Protein AF-A0A6B2RQ82-F1 (afdb_monomer)

Structure (mmCIF, N/CA/C/O backbone):
data_AF-A0A6B2RQ82-F1
#
_entry.id   AF-A0A6B2RQ82-F1
#
loop_
_atom_site.group_PDB
_atom_site.id
_atom_site.type_symbol
_atom_site.label_atom_id
_atom_site.label_alt_id
_atom_site.label_comp_id
_atom_site.label_asym_id
_atom_site.label_entity_id
_atom_site.label_seq_id
_atom_site.pdbx_PDB_ins_code
_atom_site.Cartn_x
_atom_site.Cartn_y
_atom_site.Cartn_z
_atom_site.occupancy
_atom_site.B_iso_or_equiv
_atom_site.auth_seq_id
_atom_site.auth_comp_id
_atom_site.auth_asym_id
_atom_site.auth_atom_id
_atom_site.pdbx_PDB_model_num
ATOM 1 N N . MET A 1 1 ? 6.394 -4.897 -19.669 1.00 50.12 1 MET A N 1
ATOM 2 C CA . MET A 1 1 ? 7.543 -3.967 -19.641 1.00 50.12 1 MET A CA 1
ATOM 3 C C . MET A 1 1 ? 7.404 -3.040 -20.833 1.00 50.12 1 MET A C 1
ATOM 5 O O . MET A 1 1 ? 7.666 -3.470 -21.947 1.00 50.12 1 MET A O 1
ATOM 9 N N . GLN A 1 2 ? 6.895 -1.829 -20.630 1.00 44.28 2 GLN A N 1
ATOM 10 C CA . GLN A 1 2 ? 6.829 -0.824 -21.691 1.00 44.28 2 GLN A CA 1
ATOM 11 C C . GLN A 1 2 ? 7.875 0.233 -21.355 1.00 44.28 2 GLN A C 1
ATOM 13 O O . GLN A 1 2 ? 7.835 0.824 -20.284 1.00 44.28 2 GLN A O 1
ATOM 18 N N . SER A 1 3 ? 8.871 0.381 -22.224 1.00 45.28 3 SER A N 1
ATOM 19 C CA . SER A 1 3 ? 9.939 1.359 -22.042 1.00 45.28 3 SER A CA 1
ATOM 20 C C . SER A 1 3 ? 9.408 2.719 -22.485 1.00 45.28 3 SER A C 1
ATOM 22 O O . SER A 1 3 ? 9.179 2.925 -23.674 1.00 45.28 3 SER A O 1
ATOM 24 N N . VAL A 1 4 ? 9.176 3.632 -21.544 1.00 49.03 4 VAL A N 1
ATOM 25 C CA . VAL A 1 4 ? 8.876 5.037 -21.844 1.00 49.03 4 VAL A CA 1
ATOM 26 C C . VAL A 1 4 ? 10.105 5.837 -21.420 1.00 49.03 4 VAL A C 1
ATOM 28 O O . VAL A 1 4 ? 10.389 5.953 -20.234 1.00 49.03 4 VAL A O 1
ATOM 31 N N . GLY A 1 5 ? 10.883 6.322 -22.392 1.00 50.22 5 GLY A N 1
ATOM 32 C CA . GLY A 1 5 ? 12.010 7.230 -22.142 1.00 50.22 5 GLY A CA 1
ATOM 33 C C . GLY A 1 5 ? 13.202 6.621 -21.391 1.00 50.22 5 GLY A C 1
ATOM 34 O O . GLY A 1 5 ? 13.667 7.195 -20.415 1.00 50.22 5 GLY A O 1
ATOM 35 N N . GLY A 1 6 ? 13.700 5.451 -21.809 1.00 62.38 6 GLY A N 1
ATOM 36 C CA . GLY A 1 6 ? 14.995 4.897 -21.366 1.00 62.38 6 GLY A CA 1
ATOM 37 C C . GLY A 1 6 ? 15.063 4.356 -19.929 1.00 62.38 6 GLY A C 1
ATOM 38 O O . GLY A 1 6 ? 15.944 3.551 -19.624 1.00 62.38 6 GLY A O 1
ATOM 39 N N . LYS A 1 7 ? 14.116 4.721 -19.061 1.00 70.25 7 LYS A N 1
ATOM 40 C CA . LYS A 1 7 ? 14.011 4.215 -17.692 1.00 70.25 7 LYS A CA 1
ATOM 41 C C . LYS A 1 7 ? 13.075 3.012 -17.642 1.00 70.25 7 LYS A C 1
ATOM 43 O O . LYS A 1 7 ? 11.973 3.040 -18.188 1.00 70.25 7 LYS A O 1
ATOM 48 N N . LYS A 1 8 ? 13.498 1.937 -16.972 1.00 88.31 8 LYS A N 1
ATOM 49 C CA . LYS A 1 8 ? 12.630 0.772 -16.757 1.00 88.31 8 LYS A CA 1
ATOM 50 C C . LYS A 1 8 ? 11.463 1.192 -15.864 1.00 88.31 8 LYS A C 1
ATOM 52 O O . LYS A 1 8 ? 11.686 1.655 -14.747 1.00 88.31 8 LYS A O 1
ATOM 57 N N . SER A 1 9 ? 10.247 0.996 -16.355 1.00 91.94 9 SER A N 1
ATOM 58 C CA . SER A 1 9 ? 9.010 1.205 -15.612 1.00 91.94 9 SER A CA 1
ATOM 59 C C . SER A 1 9 ? 8.177 -0.074 -15.575 1.00 91.94 9 SER A C 1
ATOM 61 O O . SER A 1 9 ? 8.266 -0.945 -16.454 1.00 91.94 9 SER A O 1
ATOM 63 N N . LEU A 1 10 ? 7.387 -0.213 -14.516 1.00 94.56 10 LEU A N 1
ATOM 64 C CA . LEU A 1 10 ? 6.440 -1.307 -14.339 1.00 94.56 10 LEU A CA 1
ATOM 65 C C . LEU A 1 10 ? 5.226 -0.841 -13.537 1.00 94.56 10 LEU A C 1
ATOM 67 O O . LEU A 1 10 ? 5.266 0.199 -12.884 1.00 94.56 10 LEU A O 1
ATOM 71 N N . VAL A 1 11 ? 4.159 -1.633 -13.582 1.00 96.81 11 VAL A N 1
ATOM 72 C CA . VAL A 1 11 ? 2.996 -1.468 -12.711 1.00 96.81 11 VAL A CA 1
ATOM 73 C C . VAL A 1 11 ? 2.863 -2.732 -11.875 1.00 96.81 11 VAL A C 1
ATOM 75 O O . VAL A 1 11 ? 2.833 -3.832 -12.428 1.00 96.81 11 VAL A O 1
ATOM 78 N N . VAL A 1 12 ? 2.798 -2.576 -10.555 1.00 96.88 12 VAL A N 1
ATOM 79 C CA . VAL A 1 12 ? 2.490 -3.664 -9.620 1.00 96.88 12 VAL A CA 1
ATOM 80 C C . VAL A 1 12 ? 1.025 -3.562 -9.235 1.00 96.88 12 VAL A C 1
ATOM 82 O O . VAL A 1 12 ? 0.566 -2.489 -8.847 1.00 96.88 12 VAL A O 1
ATOM 85 N N . THR A 1 13 ? 0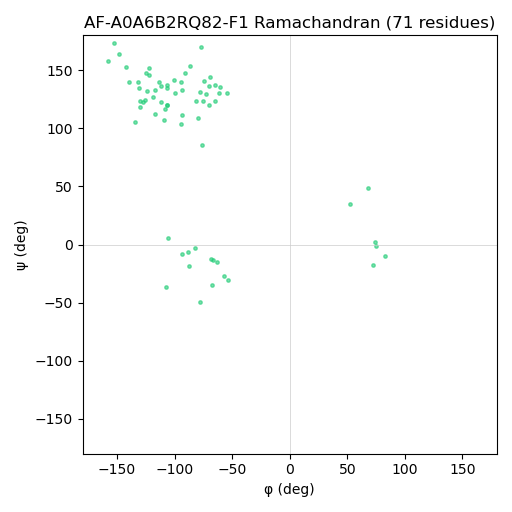.300 -4.676 -9.318 1.00 98.06 13 THR A N 1
ATOM 86 C CA . THR A 1 13 ? -1.105 -4.752 -8.908 1.00 98.06 13 THR A CA 1
ATOM 87 C C . THR A 1 13 ? -1.310 -5.846 -7.877 1.00 98.06 13 THR A C 1
ATOM 89 O O . THR A 1 13 ? -0.844 -6.966 -8.088 1.00 98.06 13 THR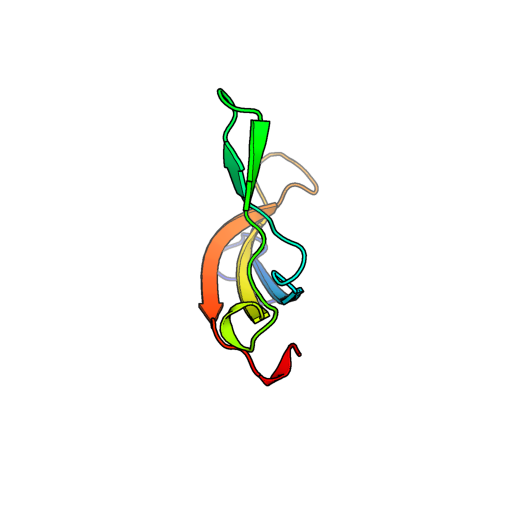 A O 1
ATOM 92 N N . PHE A 1 14 ? -2.007 -5.547 -6.782 1.00 97.69 14 PHE A N 1
ATOM 93 C CA . PHE A 1 14 ? -2.275 -6.523 -5.723 1.00 97.69 14 PHE A CA 1
ATOM 94 C C . PHE A 1 14 ? -3.493 -6.138 -4.877 1.00 97.69 14 PHE A C 1
ATOM 96 O O . PHE A 1 14 ? -3.882 -4.972 -4.811 1.00 97.69 14 PHE A O 1
ATOM 103 N N . CYS A 1 15 ? -4.078 -7.134 -4.214 1.00 97.75 15 CYS A N 1
ATOM 104 C CA . CYS A 1 15 ? -5.116 -6.946 -3.204 1.00 97.75 15 CYS A CA 1
ATOM 105 C C . CYS A 1 15 ? -4.498 -6.819 -1.806 1.00 97.75 15 CYS A C 1
ATOM 107 O O . CYS A 1 15 ? -3.496 -7.473 -1.509 1.00 97.75 15 CYS A O 1
ATOM 109 N N . SER A 1 16 ? -5.123 -6.036 -0.926 1.00 95.94 16 SER A N 1
ATOM 110 C CA . SER A 1 16 ? -4.780 -6.003 0.501 1.00 95.94 16 SER A CA 1
ATOM 111 C C . SER A 1 16 ? -6.020 -6.122 1.387 1.00 95.94 16 SER A C 1
ATOM 113 O O . SER A 1 16 ? -6.995 -5.401 1.166 1.00 95.94 16 SER A O 1
ATOM 115 N N . ASP A 1 17 ? -5.934 -6.969 2.417 1.00 94.25 17 ASP A N 1
ATOM 116 C CA . ASP A 1 17 ? -6.937 -7.123 3.478 1.00 94.25 17 ASP A CA 1
ATOM 117 C C . ASP A 1 17 ? -6.563 -6.247 4.687 1.00 94.25 17 ASP A C 1
ATOM 119 O O . ASP A 1 17 ? -5.661 -6.569 5.467 1.00 94.25 17 ASP A O 1
ATOM 123 N N . GLY A 1 18 ? -7.264 -5.124 4.831 1.00 92.69 18 GLY A N 1
ATOM 124 C CA . GLY A 1 18 ? -7.141 -4.195 5.949 1.00 92.69 18 GLY A CA 1
ATOM 125 C C . GLY A 1 18 ? -7.937 -4.598 7.191 1.00 92.69 18 GLY A C 1
ATOM 126 O O . GLY A 1 18 ? -7.805 -3.936 8.216 1.00 92.69 18 GLY A O 1
ATOM 127 N N . SER A 1 19 ? -8.714 -5.688 7.168 1.00 90.62 19 SER A N 1
ATOM 128 C CA . SER A 1 19 ? -9.634 -6.047 8.267 1.00 90.62 19 SER A CA 1
ATOM 129 C C . SER A 1 19 ? -8.924 -6.468 9.557 1.00 90.62 19 SER A C 1
ATOM 131 O O . SER A 1 19 ? -9.538 -6.583 10.617 1.00 90.62 19 SER A O 1
ATOM 133 N N . LYS A 1 20 ? -7.611 -6.704 9.473 1.00 86.75 20 LYS A N 1
ATOM 134 C CA . LYS A 1 20 ? -6.741 -7.004 10.616 1.00 86.75 20 LYS A CA 1
ATOM 135 C C . LYS A 1 20 ? -6.067 -5.760 11.196 1.00 86.75 20 LYS A C 1
ATOM 137 O O . LYS A 1 20 ? -5.412 -5.868 12.234 1.00 86.75 20 LYS A O 1
ATOM 142 N 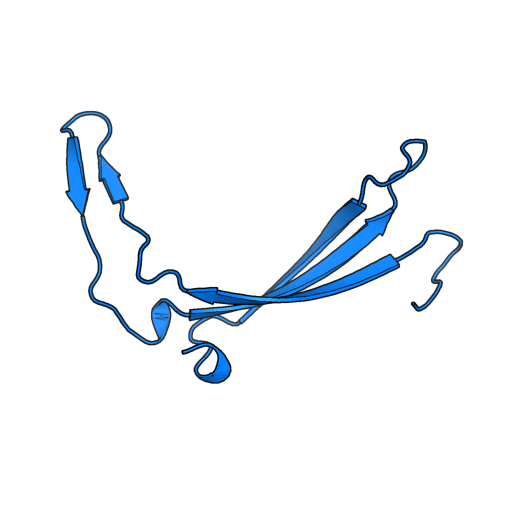N . LEU A 1 21 ? -6.187 -4.606 10.537 1.00 90.81 21 LEU 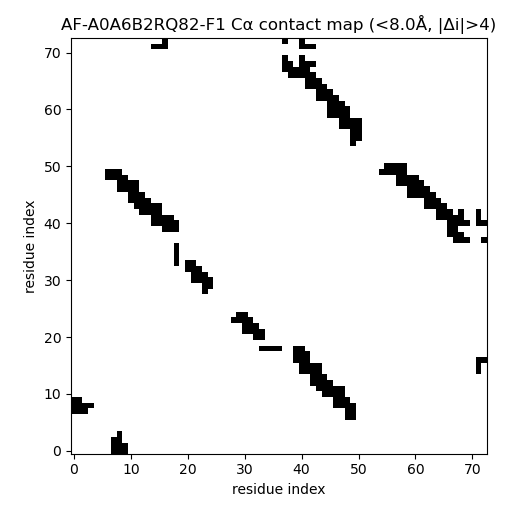A N 1
ATOM 143 C CA . LEU A 1 21 ? -5.664 -3.345 11.046 1.00 90.81 21 LEU A CA 1
ATOM 144 C C . LEU A 1 21 ? -6.483 -2.902 12.260 1.00 90.81 21 LEU A C 1
ATOM 146 O O . LEU A 1 21 ? -7.692 -3.101 12.343 1.00 90.81 21 LEU A O 1
ATOM 150 N N . TYR A 1 22 ? -5.804 -2.299 13.224 1.00 91.50 22 TYR A N 1
ATOM 151 C CA . TYR A 1 22 ? -6.421 -1.740 14.417 1.00 91.50 22 TYR A CA 1
ATOM 152 C C . TYR A 1 22 ? -5.709 -0.448 14.793 1.00 91.50 22 TYR A C 1
ATOM 154 O O . TYR A 1 22 ? -4.525 -0.266 14.508 1.00 91.50 22 TYR A O 1
ATOM 162 N N . SER A 1 23 ? -6.432 0.447 15.456 1.00 92.44 23 SER A N 1
ATOM 163 C CA . SER A 1 23 ? -5.844 1.658 16.022 1.00 92.44 23 SER A CA 1
ATOM 164 C C . SER A 1 23 ? -5.486 1.413 17.479 1.00 92.44 23 SER A C 1
ATOM 166 O O . SER A 1 23 ? -6.233 0.761 18.207 1.00 92.44 23 SER A O 1
ATOM 168 N N . LYS A 1 24 ? -4.338 1.931 17.916 1.00 95.75 24 LYS A N 1
ATOM 169 C CA . LYS A 1 24 ? -3.950 1.940 19.327 1.00 95.75 24 LYS A CA 1
ATOM 170 C C . LYS A 1 24 ? -3.616 3.362 19.745 1.00 95.75 24 LYS A C 1
ATOM 172 O O . LYS A 1 24 ? -2.740 3.994 19.156 1.00 95.75 24 LYS A O 1
ATOM 177 N N . ASN A 1 25 ? -4.280 3.851 20.782 1.00 96.50 25 ASN A N 1
ATOM 178 C CA . ASN A 1 25 ? -3.900 5.101 21.413 1.00 96.50 25 ASN A CA 1
ATOM 179 C C . ASN A 1 25 ? -2.569 4.896 22.152 1.00 96.50 25 ASN A C 1
ATOM 181 O O . ASN A 1 25 ? -2.464 4.056 23.043 1.00 96.50 25 ASN A O 1
AT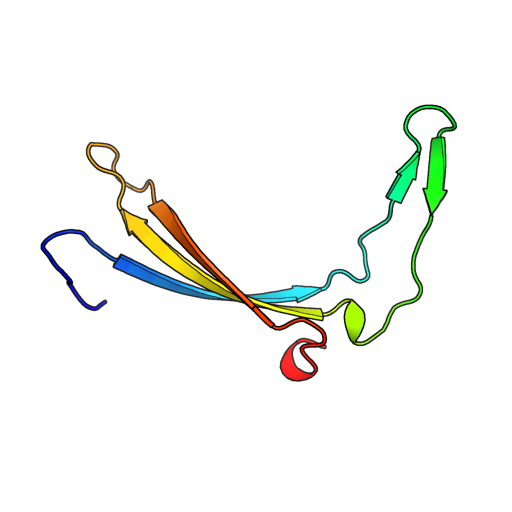OM 185 N N . VAL A 1 26 ? -1.539 5.657 21.780 1.00 96.88 26 VAL A N 1
ATOM 186 C CA . VAL A 1 26 ? -0.187 5.496 22.343 1.00 96.88 26 VAL A CA 1
ATOM 187 C C . VAL A 1 26 ? -0.134 5.886 23.823 1.00 96.88 26 VAL A C 1
ATOM 189 O O . VAL A 1 26 ? 0.596 5.260 24.584 1.00 96.88 26 VAL A O 1
ATOM 192 N N . LYS A 1 27 ? -0.915 6.891 24.241 1.00 96.94 27 LYS A N 1
ATOM 193 C CA . LYS A 1 27 ? -0.910 7.398 25.620 1.00 96.94 27 LYS A CA 1
ATOM 194 C C . LYS A 1 27 ? -1.690 6.488 26.567 1.00 96.94 27 LYS A C 1
ATOM 196 O O . LYS A 1 27 ? -1.177 6.150 27.625 1.00 96.94 27 LYS A O 1
ATOM 201 N N . SER A 1 28 ? -2.919 6.112 26.204 1.00 97.12 28 SER A N 1
ATOM 202 C CA . SER A 1 28 ? -3.783 5.287 27.067 1.00 97.12 28 SER A CA 1
ATOM 203 C C . SER A 1 28 ? -3.562 3.785 26.889 1.00 97.12 28 SER A C 1
ATOM 205 O O . SER A 1 28 ? -3.970 2.997 27.734 1.00 97.12 28 SER A O 1
ATOM 207 N N . GLY A 1 29 ? -2.945 3.368 25.781 1.00 96.38 29 GLY A N 1
ATOM 208 C CA . GLY A 1 29 ? -2.811 1.962 25.413 1.00 96.38 29 GLY A CA 1
ATOM 209 C C . GLY A 1 29 ? -4.097 1.328 24.875 1.00 96.38 29 GLY A C 1
ATOM 210 O O . GLY A 1 29 ? -4.059 0.159 24.489 1.00 96.38 29 GLY A O 1
ATOM 211 N N . GLU A 1 30 ? -5.199 2.079 24.818 1.00 97.12 30 GLU A N 1
ATOM 212 C CA . GLU A 1 30 ? -6.498 1.614 24.334 1.00 97.12 30 GLU A CA 1
ATOM 213 C C . GLU A 1 30 ? -6.415 1.155 22.875 1.00 97.12 30 GLU A C 1
ATOM 215 O O . GLU A 1 30 ? -5.803 1.821 22.038 1.00 97.12 30 GLU A O 1
ATOM 220 N N . VAL A 1 31 ? -7.033 0.011 22.574 1.00 95.25 31 VAL A N 1
ATOM 221 C CA . VAL A 1 31 ? -7.056 -0.592 21.238 1.00 95.25 31 VAL A CA 1
ATOM 222 C C . VAL A 1 31 ? -8.471 -0.540 20.679 1.00 95.25 31 VAL A C 1
ATOM 224 O O . VAL A 1 31 ? -9.387 -1.127 21.249 1.00 95.25 31 VAL A O 1
ATOM 227 N N . THR A 1 32 ? -8.627 0.082 19.515 1.00 92.00 32 THR A N 1
ATOM 228 C CA . THR A 1 32 ? -9.878 0.123 18.757 1.00 92.00 32 THR A CA 1
ATOM 229 C C . THR A 1 32 ? -9.761 -0.791 17.543 1.00 92.00 32 THR A C 1
ATOM 231 O O . THR A 1 32 ? -8.895 -0.599 16.686 1.00 92.00 32 THR A O 1
ATOM 234 N N . ARG A 1 33 ? -10.643 -1.792 17.466 1.00 90.19 33 ARG A N 1
ATOM 235 C CA . ARG A 1 33 ? -10.780 -2.686 16.309 1.00 90.19 33 ARG A CA 1
ATOM 236 C C . ARG A 1 33 ? -12.055 -2.346 15.554 1.00 90.19 33 ARG A C 1
ATOM 238 O O . ARG A 1 33 ? -13.089 -2.120 16.178 1.00 90.19 33 ARG A O 1
ATOM 245 N N . THR A 1 34 ? -11.978 -2.327 14.232 1.00 85.38 34 THR A N 1
ATOM 246 C CA . THR A 1 34 ? -13.152 -2.198 13.368 1.00 85.38 34 THR A CA 1
ATOM 247 C C . THR A 1 34 ? -13.761 -3.573 13.102 1.00 85.38 34 THR A C 1
ATOM 249 O O . THR A 1 34 ? -13.092 -4.605 13.182 1.00 85.38 34 THR A O 1
ATOM 252 N N . THR A 1 35 ? -15.063 -3.606 12.826 1.00 89.38 35 THR A N 1
ATOM 253 C CA . THR A 1 35 ? -15.736 -4.818 12.351 1.00 89.38 35 THR A CA 1
ATOM 254 C C . THR A 1 35 ? -15.428 -5.011 10.871 1.00 89.38 35 THR A C 1
ATOM 256 O O . THR A 1 35 ? -15.605 -4.075 10.094 1.00 89.38 35 THR A O 1
ATOM 259 N N . LYS A 1 36 ? -15.017 -6.227 10.489 1.00 90.44 36 LYS A N 1
ATOM 260 C CA . LYS A 1 36 ? -14.703 -6.576 9.098 1.00 90.44 36 LYS A CA 1
ATOM 261 C C . LYS A 1 36 ? -15.875 -6.255 8.165 1.00 90.44 36 LYS A C 1
ATOM 263 O O . LYS A 1 36 ? -17.005 -6.674 8.414 1.00 90.44 36 LYS A O 1
ATOM 268 N N . SER A 1 37 ? -15.592 -5.556 7.073 1.00 93.44 37 SER A N 1
ATOM 269 C CA . SER A 1 37 ? -16.549 -5.190 6.031 1.00 93.44 37 SER A CA 1
ATOM 270 C C . SER A 1 37 ? -15.856 -5.020 4.676 1.00 93.44 37 SER A C 1
ATOM 272 O O . SER A 1 37 ? -14.631 -5.023 4.583 1.00 93.44 37 SER A O 1
ATOM 274 N N . VAL A 1 38 ? -16.635 -4.815 3.608 1.00 94.12 38 VAL A N 1
ATOM 275 C CA . VAL A 1 38 ? -16.092 -4.506 2.270 1.00 94.12 38 VAL A CA 1
ATOM 276 C C . VAL A 1 38 ? -15.128 -3.323 2.270 1.00 94.12 38 VAL A C 1
ATOM 278 O O . VAL A 1 38 ? -14.171 -3.310 1.502 1.00 94.12 38 VAL A O 1
ATOM 281 N N . LYS A 1 39 ? -15.333 -2.369 3.182 1.00 93.38 39 LYS A N 1
ATOM 282 C CA . LYS A 1 39 ? -14.518 -1.158 3.326 1.00 93.38 39 LYS A CA 1
ATOM 283 C C . LYS A 1 39 ? -13.069 -1.444 3.703 1.00 93.38 39 LYS A C 1
ATOM 285 O O . LYS A 1 39 ? -12.228 -0.567 3.550 1.00 93.38 39 LYS A O 1
ATOM 290 N N . ASP A 1 40 ? -12.777 -2.659 4.155 1.00 94.88 40 ASP A N 1
ATOM 291 C CA . ASP A 1 40 ? -11.436 -3.070 4.548 1.00 94.88 40 ASP A CA 1
ATOM 292 C C . ASP A 1 40 ? -10.604 -3.642 3.391 1.00 94.88 40 ASP A C 1
ATOM 294 O O . ASP A 1 40 ? -9.422 -3.923 3.581 1.00 94.88 40 ASP A O 1
ATOM 298 N N . PHE A 1 41 ? -11.183 -3.828 2.204 1.00 96.12 41 PHE A N 1
ATOM 299 C CA . PHE A 1 41 ? -10.492 -4.435 1.068 1.00 96.12 41 PHE A CA 1
ATOM 300 C C . PHE A 1 41 ? -10.128 -3.408 0.004 1.00 96.12 41 PHE A C 1
ATOM 302 O O . PHE A 1 41 ? -10.949 -2.582 -0.405 1.00 96.12 41 PHE A O 1
ATOM 309 N N . TYR A 1 42 ? -8.887 -3.500 -0.472 1.00 97.44 42 TYR A N 1
ATOM 310 C CA . TYR A 1 42 ? -8.317 -2.544 -1.415 1.00 97.44 42 TYR A CA 1
ATOM 311 C C . TYR A 1 42 ? -7.641 -3.257 -2.580 1.00 97.44 42 TYR A C 1
ATOM 313 O O . TYR A 1 42 ? -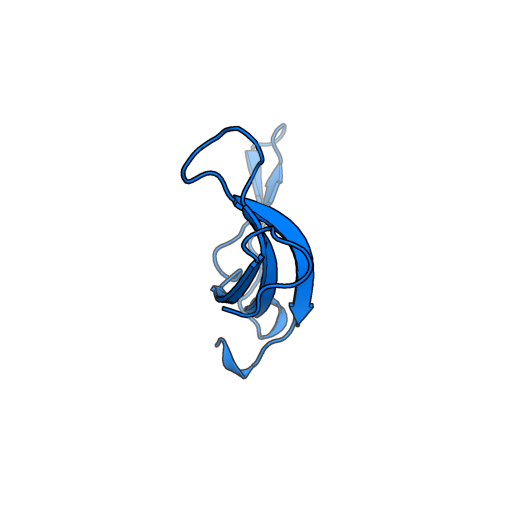6.915 -4.235 -2.380 1.00 97.44 42 TYR A O 1
ATOM 321 N N . PHE A 1 43 ? -7.825 -2.716 -3.781 1.00 98.25 43 PHE A N 1
ATOM 322 C CA . PHE A 1 43 ? -7.065 -3.090 -4.968 1.00 98.25 43 PHE A CA 1
ATOM 323 C C . PHE A 1 43 ? -6.081 -1.973 -5.319 1.00 98.25 43 PHE A C 1
ATOM 325 O O . PHE A 1 43 ? -6.476 -0.830 -5.567 1.00 98.25 43 PHE A O 1
ATOM 332 N N . TRP A 1 44 ? -4.795 -2.310 -5.319 1.00 98.19 44 TRP A N 1
ATOM 333 C CA . TRP A 1 44 ? -3.694 -1.381 -5.537 1.00 98.19 44 TRP A CA 1
ATOM 334 C C . TRP A 1 44 ? -3.175 -1.480 -6.959 1.00 98.19 44 TRP A C 1
ATOM 336 O O . TRP A 1 44 ? -3.013 -2.575 -7.499 1.00 98.19 44 TRP A O 1
ATOM 346 N N . GLN A 1 45 ? -2.829 -0.329 -7.524 1.00 98.25 45 GLN A N 1
ATOM 347 C CA . GLN A 1 45 ? -1.990 -0.217 -8.707 1.00 98.25 45 GLN A CA 1
ATOM 348 C C . GLN A 1 45 ? -0.889 0.799 -8.418 1.00 98.25 45 GLN A C 1
ATOM 350 O O . GLN A 1 45 ? -1.164 1.969 -8.150 1.00 98.25 45 GLN A O 1
ATOM 355 N N . ILE A 1 46 ? 0.360 0.345 -8.457 1.00 98.06 46 ILE A N 1
ATOM 356 C CA . ILE A 1 46 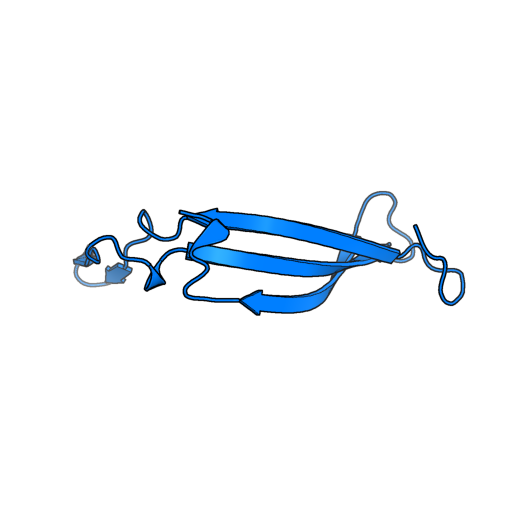? 1.529 1.180 -8.186 1.00 98.06 46 ILE A CA 1
ATOM 357 C C . ILE A 1 46 ? 2.371 1.244 -9.453 1.00 98.06 46 ILE A C 1
ATOM 359 O O . ILE A 1 46 ? 2.954 0.240 -9.866 1.00 98.06 46 ILE A O 1
ATOM 363 N N . GLY A 1 47 ? 2.435 2.426 -10.063 1.00 97.25 47 GLY A N 1
ATOM 364 C CA . GLY A 1 47 ? 3.391 2.731 -11.119 1.00 97.25 47 GLY A CA 1
ATOM 365 C C . GLY A 1 47 ? 4.765 2.952 -10.500 1.00 97.25 47 GLY A C 1
ATOM 366 O O . GLY A 1 47 ? 4.916 3.795 -9.617 1.00 97.25 47 GLY A O 1
ATOM 367 N N . MET A 1 48 ? 5.762 2.186 -10.936 1.00 96.38 48 MET A N 1
ATOM 368 C CA . MET A 1 48 ? 7.120 2.246 -10.403 1.00 96.38 48 MET A CA 1
ATOM 369 C C . MET A 1 48 ? 8.147 2.503 -11.500 1.00 96.38 48 MET A C 1
ATOM 371 O O . MET A 1 48 ? 8.010 2.011 -12.624 1.00 96.38 48 MET A O 1
ATOM 375 N N . SER A 1 49 ? 9.220 3.205 -11.141 1.00 95.31 49 SER A N 1
ATOM 376 C CA . SER A 1 49 ? 10.402 3.405 -11.977 1.00 95.31 49 SER A CA 1
ATOM 377 C C . SER A 1 49 ? 11.662 2.892 -11.274 1.00 95.31 49 SER A C 1
ATOM 379 O O . SER A 1 49 ? 11.764 2.926 -10.045 1.00 95.31 49 SER A O 1
ATOM 381 N N . ALA A 1 50 ? 12.622 2.362 -12.032 1.00 94.12 50 ALA A N 1
ATOM 382 C CA . ALA A 1 50 ? 13.924 2.004 -11.472 1.00 94.12 50 ALA A CA 1
ATOM 383 C C . ALA A 1 50 ? 14.651 3.274 -10.995 1.00 94.12 50 ALA A C 1
ATOM 385 O O . ALA A 1 50 ? 14.633 4.296 -11.681 1.00 94.12 50 ALA A O 1
ATOM 386 N N . ALA A 1 51 ? 15.291 3.229 -9.828 1.00 91.06 51 ALA A N 1
ATOM 387 C CA . ALA 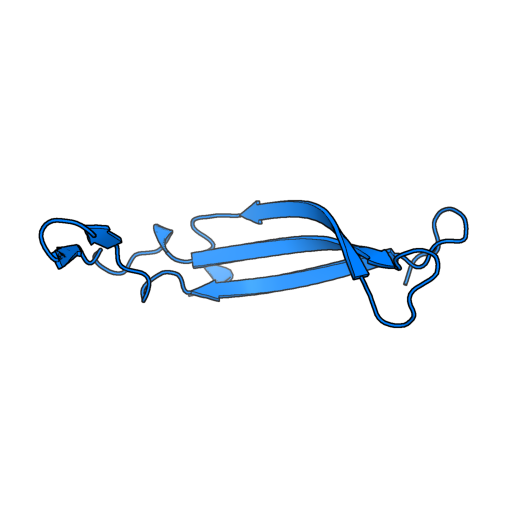A 1 51 ? 16.072 4.351 -9.320 1.00 91.06 51 ALA A CA 1
ATOM 388 C C . ALA A 1 51 ? 17.402 4.484 -10.071 1.00 91.06 51 ALA A C 1
ATOM 390 O O . ALA A 1 51 ? 18.075 3.494 -10.363 1.00 91.06 51 ALA A O 1
ATOM 391 N N . ASP A 1 52 ? 17.807 5.722 -10.336 1.00 88.69 52 ASP A N 1
ATOM 392 C CA . ASP A 1 52 ? 19.093 5.994 -10.969 1.00 88.69 52 ASP A CA 1
ATOM 393 C C . ASP A 1 52 ? 20.235 5.691 -9.992 1.00 88.69 52 ASP A C 1
ATOM 395 O O . ASP A 1 52 ? 20.168 6.030 -8.808 1.00 88.69 52 ASP A O 1
ATOM 399 N N . GLY A 1 53 ? 21.281 5.026 -10.484 1.00 86.62 53 GLY A N 1
ATOM 400 C CA . GLY A 1 53 ? 22.491 4.739 -9.710 1.00 86.62 53 GLY A CA 1
ATOM 401 C C . GLY A 1 53 ? 22.366 3.645 -8.642 1.00 86.62 53 GLY A C 1
ATOM 402 O O . GLY A 1 53 ? 23.352 3.378 -7.961 1.00 86.62 53 GLY A O 1
ATOM 403 N N . VAL A 1 54 ? 21.207 2.986 -8.490 1.00 93.50 54 VAL A N 1
ATOM 404 C CA . VAL A 1 54 ? 21.016 1.913 -7.496 1.00 93.50 54 VAL A CA 1
ATOM 405 C C . VAL A 1 54 ? 20.310 0.708 -8.115 1.00 93.50 54 VAL A C 1
ATOM 407 O O . VAL A 1 54 ? 19.099 0.706 -8.335 1.00 93.50 54 VAL A O 1
ATOM 410 N N . THR A 1 55 ? 21.070 -0.357 -8.367 1.00 90.56 55 THR A N 1
ATOM 411 C CA . THR A 1 55 ? 20.536 -1.610 -8.915 1.00 90.56 55 THR A CA 1
ATOM 412 C C . THR A 1 55 ? 19.513 -2.234 -7.970 1.00 90.56 55 THR A C 1
ATOM 414 O O . THR A 1 55 ? 19.774 -2.418 -6.785 1.00 90.56 55 THR A O 1
ATOM 417 N N . GLY A 1 56 ? 18.349 -2.599 -8.509 1.00 89.38 56 GLY A N 1
ATOM 418 C CA . GLY A 1 56 ? 17.292 -3.292 -7.766 1.00 89.38 56 GLY A CA 1
ATOM 419 C C . GLY A 1 56 ? 16.378 -2.381 -6.946 1.00 89.38 56 GLY A C 1
ATOM 420 O O . GLY A 1 56 ? 15.329 -2.842 -6.500 1.00 89.38 56 GLY A O 1
ATOM 421 N N 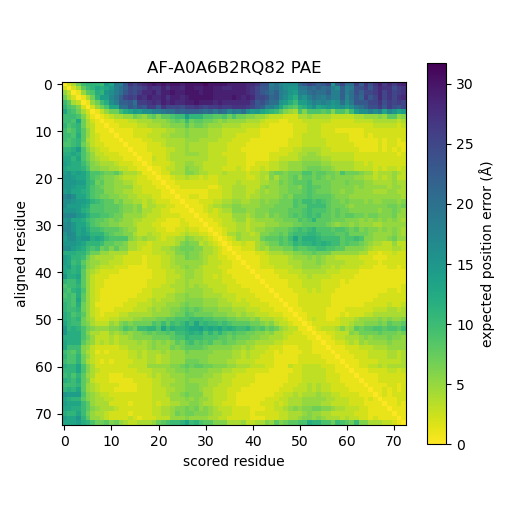. LEU A 1 57 ? 16.709 -1.094 -6.796 1.00 93.81 57 LEU A N 1
ATOM 422 C CA . LEU A 1 57 ? 15.823 -0.133 -6.150 1.00 93.81 57 LEU A CA 1
ATOM 423 C C . LEU A 1 57 ? 14.769 0.364 -7.145 1.00 93.81 57 LEU A C 1
ATOM 425 O O . LEU A 1 57 ? 15.098 0.921 -8.191 1.00 93.81 57 LEU A O 1
ATOM 429 N N . TRP A 1 58 ? 13.500 0.203 -6.784 1.00 95.00 58 TRP A N 1
ATOM 430 C CA . TRP A 1 58 ? 12.357 0.754 -7.509 1.00 95.00 58 TRP A CA 1
ATOM 431 C C . TRP A 1 58 ? 11.668 1.812 -6.652 1.00 95.00 58 TRP A C 1
ATOM 433 O O . TRP A 1 58 ? 11.522 1.636 -5.443 1.00 95.00 58 TRP A O 1
ATOM 443 N N . ARG A 1 59 ? 11.238 2.909 -7.273 1.00 94.88 59 ARG A N 1
ATOM 444 C CA . ARG A 1 59 ? 10.498 3.996 -6.625 1.00 94.88 59 ARG A CA 1
ATOM 445 C C . ARG A 1 59 ? 9.078 4.024 -7.159 1.00 94.88 59 ARG A C 1
ATOM 447 O O . ARG A 1 59 ? 8.877 3.874 -8.360 1.00 94.88 59 ARG A O 1
ATOM 454 N N . ALA A 1 60 ? 8.111 4.189 -6.265 1.00 95.75 60 ALA A N 1
ATOM 455 C CA . ALA A 1 60 ? 6.735 4.452 -6.658 1.00 95.75 60 ALA A CA 1
ATOM 456 C C . ALA A 1 60 ? 6.630 5.891 -7.181 1.00 95.75 60 ALA A C 1
ATOM 458 O O . ALA A 1 60 ? 7.082 6.817 -6.514 1.00 95.75 60 ALA A O 1
ATOM 459 N N . GLU A 1 61 ? 6.041 6.051 -8.360 1.00 95.12 61 GLU A N 1
ATOM 460 C CA . GLU A 1 61 ? 5.810 7.342 -9.021 1.00 95.12 61 GLU A CA 1
ATOM 461 C C . GLU A 1 61 ? 4.326 7.725 -8.970 1.00 95.12 61 GLU A C 1
ATOM 463 O O . GLU A 1 61 ? 3.976 8.887 -8.793 1.00 95.12 61 GLU A O 1
ATOM 468 N N . GLU A 1 62 ? 3.438 6.734 -9.093 1.00 96.50 62 GLU A N 1
ATOM 469 C CA . GLU A 1 62 ? 1.989 6.919 -9.027 1.00 96.50 62 GLU A CA 1
ATOM 470 C C . GLU A 1 62 ? 1.359 5.777 -8.228 1.00 96.50 62 GLU A C 1
ATOM 472 O O . GLU A 1 62 ? 1.740 4.613 -8.373 1.00 96.50 62 GLU A O 1
ATOM 477 N N . VAL A 1 63 ? 0.371 6.111 -7.399 1.00 97.69 63 VAL A N 1
ATOM 478 C CA . VAL A 1 63 ? -0.401 5.142 -6.620 1.00 97.69 63 VAL A CA 1
ATOM 479 C C . VAL A 1 63 ? -1.883 5.384 -6.869 1.00 97.69 63 VAL A C 1
ATOM 481 O O . VAL A 1 63 ? -2.394 6.473 -6.611 1.00 97.69 63 VAL A O 1
ATOM 484 N N . LYS A 1 64 ? -2.578 4.352 -7.349 1.00 98.00 64 LYS A N 1
ATOM 485 C CA . LYS A 1 64 ? -4.037 4.312 -7.482 1.00 98.00 64 LYS A CA 1
ATOM 486 C C . LYS A 1 64 ? -4.585 3.214 -6.586 1.00 98.00 64 LYS A C 1
ATOM 488 O O . LYS A 1 64 ? -4.076 2.092 -6.589 1.00 98.00 64 LYS A O 1
ATOM 493 N N . VAL A 1 65 ? -5.626 3.544 -5.830 1.00 97.88 65 VAL A N 1
ATOM 494 C CA . VAL A 1 65 ? -6.263 2.620 -4.890 1.00 97.88 65 VAL A CA 1
ATOM 495 C C . VAL A 1 65 ? -7.761 2.639 -5.120 1.00 97.88 65 VAL A C 1
ATOM 497 O O . VAL A 1 65 ? -8.392 3.691 -5.032 1.00 97.88 65 VAL A O 1
ATOM 500 N N . GLN A 1 66 ? -8.329 1.468 -5.389 1.00 98.19 66 GLN A N 1
ATOM 501 C CA . GLN A 1 66 ? -9.766 1.254 -5.301 1.00 98.19 66 GLN A CA 1
ATOM 502 C C . GLN A 1 66 ? -10.068 0.703 -3.905 1.00 98.19 66 GLN A C 1
ATOM 504 O O . GLN A 1 66 ? -9.665 -0.416 -3.588 1.00 98.19 66 GLN A O 1
ATOM 509 N N . GLY A 1 67 ? -10.742 1.499 -3.073 1.00 96.69 67 GLY A N 1
ATOM 510 C CA . GLY A 1 67 ? -11.341 1.020 -1.825 1.00 96.69 67 GLY A CA 1
ATOM 511 C C . GLY A 1 67 ? -12.642 0.265 -2.086 1.00 96.69 67 GLY A C 1
ATOM 512 O O . GLY A 1 67 ? -13.152 0.278 -3.207 1.00 96.69 67 GLY A O 1
ATOM 513 N N . GLU A 1 68 ? -13.172 -0.391 -1.053 1.00 96.81 68 GLU A N 1
ATOM 514 C CA . GLU A 1 68 ? -14.383 -1.217 -1.174 1.00 96.81 68 GLU A CA 1
ATOM 515 C C . GLU A 1 68 ? -14.268 -2.257 -2.311 1.00 96.81 68 GLU A C 1
ATOM 517 O O . GLU A 1 68 ? -15.229 -2.565 -3.018 1.00 96.81 68 GLU A O 1
ATOM 522 N N . ALA A 1 69 ? -13.058 -2.788 -2.514 1.00 97.19 69 ALA A N 1
ATOM 523 C CA . ALA A 1 69 ? -12.729 -3.675 -3.620 1.00 97.19 69 ALA A CA 1
ATOM 524 C C . ALA A 1 69 ? -13.281 -5.082 -3.362 1.00 97.19 69 ALA A C 1
ATOM 526 O O . ALA A 1 69 ? -12.580 -5.956 -2.853 1.00 97.19 69 ALA A O 1
ATOM 527 N N . ALA A 1 70 ? -14.545 -5.311 -3.724 1.00 94.94 70 ALA A N 1
ATOM 528 C CA . ALA A 1 70 ? -15.222 -6.592 -3.522 1.00 94.94 70 ALA A CA 1
ATOM 529 C C . ALA A 1 70 ? -14.495 -7.784 -4.176 1.00 94.94 70 ALA A C 1
ATOM 531 O O . ALA A 1 70 ? -14.579 -8.901 -3.676 1.00 94.94 70 ALA A O 1
ATOM 532 N N . GLN A 1 71 ? -13.727 -7.548 -5.245 1.00 94.94 71 GLN A N 1
ATOM 533 C CA . GLN A 1 71 ? -12.883 -8.561 -5.888 1.00 94.94 71 GLN A CA 1
ATOM 534 C C . GLN A 1 71 ? -11.705 -9.048 -5.022 1.00 94.94 71 GLN A C 1
ATOM 536 O O . GLN A 1 71 ? -11.051 -10.020 -5.387 1.00 94.94 71 GLN A O 1
ATOM 541 N N . CYS A 1 72 ? -11.401 -8.349 -3.926 1.00 94.62 72 CYS A N 1
ATOM 542 C CA . CYS A 1 72 ? -10.284 -8.630 -3.027 1.00 94.62 72 CYS A CA 1
ATOM 543 C C . CYS A 1 72 ? -10.713 -9.261 -1.688 1.00 94.62 72 CYS A C 1
ATOM 545 O O . CYS A 1 72 ? -9.855 -9.389 -0.814 1.00 94.62 72 CYS A O 1
ATOM 547 N N . MET A 1 73 ? -12.002 -9.599 -1.514 1.00 85.50 73 MET A N 1
ATOM 548 C CA . MET A 1 73 ? -12.537 -10.212 -0.285 1.00 85.50 73 MET A CA 1
ATOM 549 C C . MET A 1 73 ? -12.051 -11.633 -0.015 1.00 85.50 73 MET A C 1
ATOM 551 O O . MET A 1 73 ? -11.866 -12.391 -0.993 1.00 85.50 73 MET A O 1
#

Mean predicted aligned error: 5.86 Å

pLDDT: mean 90.36, std 12.86, range [44.28, 98.25]

Radius of gyration: 17.26 Å; Cα contacts (8 Å, |Δi|>4): 135; chains: 1; bounding box: 39×18×49 Å

Solvent-accessible surface area (backbone atoms only — not comparable to full-atom values): 4455 Å² total; per-residue (Å²): 126,66,76,65,84,91,45,59,36,52,73,51,72,51,66,44,76,45,54,80,56,64,51,66,44,85,88,81,63,49,73,50,73,66,80,73,54,59,76,31,14,27,38,41,40,36,34,31,34,58,44,85,98,40,90,90,43,69,41,79,78,44,80,47,74,43,68,51,24,70,93,42,111

Sequence (73 aa):
MQSVGGKKSLVVTFCSDGSKLYSKNVKSGEVTRTTKSVKDFYFWQIGMSAADGVTGLWRAEEVKVQGEAAQCM

Foldseek 3Di:
DDDDPNWDKDKDKDKDFQQPDWDADPPVRDIGHDHDDLQRMKIKIFIWTADPPDPPDIDTPDIDIDGSPPVRD

Nearest PDB structures (foldseek):
  6fk0-assembly1_A  TM=5.556E-01  e=6.860E-01  Homo sapiens
  4m02-assembly1_A  TM=2.473E-01  e=2.674E+00  Staphylococcus aureus subsp. aureus NCTC 8325
  4m00-assembly1_A  TM=2.731E-01  e=3.814E+00  Staphylococcus aureus subsp. aureus NCTC 8325
  6rpz-assembly1_A  TM=3.634E-01  e=9.828E+00  Mus musculus
  8him-assembly1_B  TM=2.613E-01  e=6.496E+00  Brassica oleracea

Secondary structure (DSSP, 8-state):
---BTTB-EEEEEEEEE-TT-EEE-TTT--EEEPPP-GGGEEEEEEEEEEPTT-TT-EEEEEEEEESS-GGG-